Protein AF-A0A1C6C1P9-F1 (afdb_monomer)

Nearest PDB structures (foldseek):
  4jlr-assembly1_S  TM=6.863E-01  e=1.132E+00  unclassified
  6xxv-assembly1_C  TM=6.862E-01  e=1.294E+00  Homo sapiens
  8v9j-assembly1_z  TM=4.838E-01  e=9.545E+00  Mycolicibacterium smegmatis MC2 155

Secondary structure (DSSP, 8-state):
-EEEEEEEEHHHHHHHHHHHHHHHHHHHHHHHHHHTS---TTTHHHHHHHHHHHH-GGGGPPPPPGGGEEEEEEEETTEEEE-GGGT--SHHHHHHHHHH-TTEEEEETTS-EE-HHHHHHHHHHT--

Structure (mmCIF, N/CA/C/O backbone):
data_AF-A0A1C6C1P9-F1
#
_entry.id   AF-A0A1C6C1P9-F1
#
loop_
_atom_site.group_PDB
_atom_site.id
_atom_site.type_symbol
_atom_site.label_atom_id
_atom_site.label_alt_id
_atom_site.label_comp_id
_atom_site.label_asym_id
_atom_site.label_entity_id
_atom_site.label_seq_id
_atom_site.pdbx_PDB_ins_code
_atom_site.Cartn_x
_atom_site.Cartn_y
_atom_site.Cartn_z
_atom_site.occupancy
_atom_site.B_iso_or_equiv
_atom_site.auth_seq_id
_atom_site.auth_comp_id
_atom_site.auth_asym_id
_atom_site.auth_atom_id
_atom_site.pdbx_PDB_model_num
ATOM 1 N N . MET A 1 1 ? 18.123 12.403 0.499 1.00 77.94 1 MET A N 1
ATOM 2 C CA . MET A 1 1 ? 16.991 11.461 0.588 1.00 77.94 1 MET A CA 1
ATOM 3 C C . MET A 1 1 ? 17.133 10.443 -0.525 1.00 77.94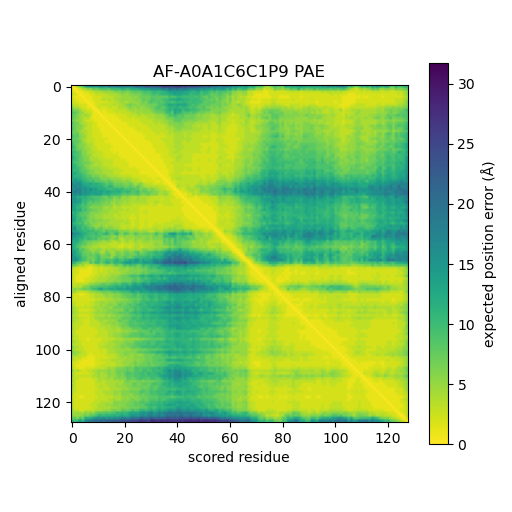 1 MET A C 1
ATOM 5 O O . MET A 1 1 ? 17.725 10.776 -1.550 1.00 77.94 1 MET A O 1
ATOM 9 N N . SER A 1 2 ? 16.692 9.214 -0.284 1.00 87.88 2 SER A N 1
ATOM 10 C CA . SER A 1 2 ? 16.645 8.145 -1.279 1.00 87.88 2 SER A CA 1
ATOM 11 C C . SER A 1 2 ? 15.232 7.607 -1.329 1.00 87.88 2 SER A C 1
ATOM 13 O O . SER A 1 2 ? 14.658 7.485 -0.258 1.00 87.88 2 SER A O 1
ATOM 15 N N . THR A 1 3 ? 14.741 7.252 -2.510 1.00 92.31 3 THR A N 1
ATOM 16 C CA . THR A 1 3 ? 13.396 6.695 -2.678 1.00 92.31 3 THR A CA 1
ATOM 17 C C . THR A 1 3 ? 13.481 5.362 -3.393 1.00 92.31 3 THR A C 1
ATOM 19 O O . THR A 1 3 ? 14.063 5.270 -4.477 1.00 92.31 3 THR A O 1
ATOM 22 N N . GLN A 1 4 ? 12.971 4.310 -2.756 1.00 94.00 4 GLN A N 1
ATOM 23 C CA . GLN A 1 4 ? 12.830 2.995 -3.376 1.00 94.00 4 GLN A CA 1
ATOM 24 C C . GLN A 1 4 ? 11.594 2.972 -4.278 1.00 94.00 4 GLN A C 1
ATOM 26 O O . GLN A 1 4 ? 10.576 3.569 -3.951 1.00 94.00 4 GLN A O 1
ATOM 31 N N . TYR A 1 5 ? 11.705 2.278 -5.408 1.00 94.12 5 TYR A N 1
ATOM 32 C CA . TYR A 1 5 ? 10.580 1.975 -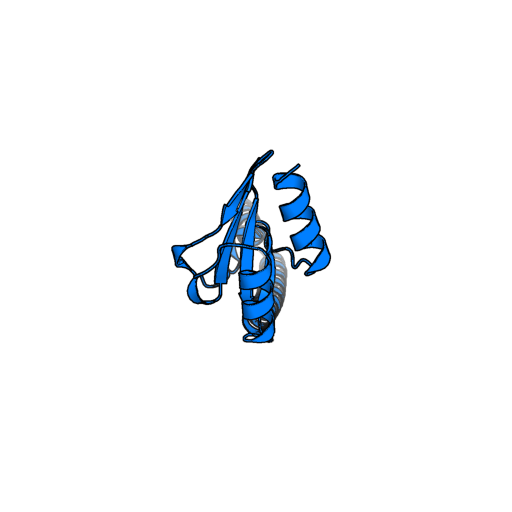6.280 1.00 94.12 5 TYR A CA 1
ATOM 33 C C . TYR A 1 5 ? 10.446 0.473 -6.446 1.00 94.12 5 TYR A C 1
ATOM 35 O O . TYR A 1 5 ? 11.447 -0.242 -6.587 1.00 94.12 5 TYR A O 1
ATOM 43 N N . GLU A 1 6 ? 9.210 0.009 -6.487 1.00 94.25 6 GLU A N 1
ATOM 44 C CA . GLU A 1 6 ? 8.874 -1.400 -6.610 1.00 94.25 6 GLU A CA 1
ATOM 45 C C . GLU A 1 6 ? 7.623 -1.610 -7.449 1.00 94.25 6 GLU A C 1
ATOM 47 O O . GLU A 1 6 ? 6.796 -0.716 -7.623 1.00 94.25 6 GLU A O 1
ATOM 52 N N . PHE A 1 7 ? 7.506 -2.806 -8.009 1.00 93.62 7 PHE A N 1
ATOM 53 C CA . PHE A 1 7 ? 6.260 -3.273 -8.579 1.00 93.62 7 PHE A CA 1
ATOM 54 C C . PHE A 1 7 ? 5.426 -3.913 -7.495 1.00 93.62 7 PHE A C 1
ATOM 56 O O . PHE A 1 7 ? 5.926 -4.804 -6.821 1.00 93.62 7 PHE A O 1
ATOM 63 N N . MET A 1 8 ? 4.155 -3.544 -7.403 1.00 90.75 8 MET A N 1
ATOM 64 C CA . MET A 1 8 ? 3.190 -4.251 -6.570 1.00 90.75 8 MET A CA 1
ATOM 65 C C . MET A 1 8 ? 2.036 -4.773 -7.408 1.00 90.75 8 MET A C 1
ATOM 67 O O . MET A 1 8 ? 1.579 -4.123 -8.356 1.00 90.75 8 MET A O 1
ATOM 71 N N . LYS A 1 9 ? 1.571 -5.977 -7.072 1.00 90.19 9 LYS A N 1
ATOM 72 C CA . LYS A 1 9 ? 0.424 -6.587 -7.741 1.00 90.19 9 LYS A CA 1
ATOM 73 C C . LYS A 1 9 ? -0.846 -5.839 -7.345 1.00 90.19 9 LYS A C 1
ATOM 75 O O . LYS A 1 9 ? -1.230 -5.859 -6.178 1.00 90.19 9 LYS A O 1
ATOM 80 N N . ARG A 1 10 ? -1.542 -5.248 -8.322 1.00 86.31 10 ARG A N 1
ATOM 81 C CA . ARG A 1 10 ? -2.720 -4.394 -8.077 1.00 86.31 10 ARG A CA 1
ATOM 82 C C . ARG A 1 10 ? -3.792 -5.084 -7.242 1.00 86.31 10 ARG A C 1
ATOM 84 O O . ARG A 1 10 ? -4.282 -4.506 -6.284 1.00 86.31 10 ARG A O 1
ATOM 91 N N . GLN A 1 11 ? -4.080 -6.348 -7.553 1.00 86.69 11 GLN A N 1
ATOM 92 C CA . GLN A 1 11 ? -5.063 -7.137 -6.810 1.00 86.69 11 GLN A CA 1
ATOM 93 C C . GLN A 1 11 ? -4.721 -7.245 -5.316 1.00 86.69 11 GLN A C 1
ATOM 95 O O . GLN A 1 11 ? -5.615 -7.160 -4.487 1.00 86.69 11 GLN A O 1
ATOM 100 N N . VAL A 1 12 ? -3.443 -7.421 -4.964 1.00 85.50 12 VAL A N 1
ATOM 101 C CA . VAL A 1 12 ? -3.035 -7.544 -3.556 1.00 85.50 12 VAL A CA 1
ATOM 102 C C . VAL A 1 12 ? -3.225 -6.216 -2.836 1.00 85.50 12 VAL A C 1
ATOM 104 O O . VAL A 1 12 ? -3.777 -6.201 -1.742 1.00 85.50 12 VAL A O 1
ATOM 107 N N . VAL A 1 13 ? -2.836 -5.106 -3.468 1.00 84.44 13 VAL A N 1
ATOM 108 C CA . VAL A 1 13 ? -3.031 -3.761 -2.908 1.00 84.44 13 VAL A CA 1
ATOM 109 C C . VAL A 1 13 ? -4.521 -3.472 -2.699 1.00 84.44 13 VAL A C 1
ATOM 111 O O . VAL A 1 13 ? -4.921 -3.008 -1.635 1.00 84.44 13 VAL A O 1
ATOM 114 N N . GLU A 1 14 ? -5.366 -3.802 -3.679 1.00 86.56 14 GLU A N 1
ATOM 115 C CA . GLU A 1 14 ? -6.822 -3.643 -3.581 1.00 86.56 14 GLU A CA 1
ATOM 116 C C . GLU A 1 14 ? -7.432 -4.515 -2.470 1.00 86.56 14 GLU A C 1
ATOM 118 O O . GLU A 1 14 ? -8.272 -4.043 -1.702 1.00 86.56 14 GLU A O 1
ATOM 123 N N . GLU A 1 15 ? -7.006 -5.774 -2.348 1.00 88.88 15 GLU A N 1
ATOM 124 C CA . GLU A 1 15 ? -7.477 -6.689 -1.303 1.00 88.88 15 GLU A CA 1
ATOM 125 C C . GLU A 1 15 ? -7.048 -6.234 0.098 1.00 88.88 15 GLU A C 1
ATOM 127 O O . GLU A 1 15 ? -7.867 -6.251 1.022 1.00 88.88 15 GLU A O 1
ATOM 132 N N . VAL A 1 16 ? -5.798 -5.785 0.257 1.00 88.69 16 VAL A N 1
ATOM 133 C CA . VAL A 1 16 ? -5.279 -5.231 1.517 1.00 88.69 16 VAL A CA 1
ATOM 134 C C . VAL A 1 16 ? -6.035 -3.958 1.889 1.00 88.69 16 VAL A C 1
ATOM 136 O O . VAL A 1 16 ? -6.503 -3.849 3.022 1.00 88.69 16 VAL A O 1
ATOM 139 N N . ALA A 1 17 ? -6.248 -3.040 0.942 1.00 87.62 17 ALA A N 1
ATOM 140 C CA . ALA A 1 17 ? -7.024 -1.823 1.173 1.00 87.62 17 ALA A CA 1
ATOM 141 C C . ALA A 1 17 ? -8.471 -2.136 1.591 1.00 87.62 17 ALA A C 1
ATOM 143 O O . ALA A 1 17 ? -8.964 -1.604 2.586 1.00 87.62 17 ALA A O 1
ATOM 144 N N . ALA A 1 18 ? -9.140 -3.061 0.897 1.00 91.06 18 ALA A N 1
ATOM 145 C CA . ALA A 1 18 ? -10.502 -3.472 1.235 1.00 91.06 18 ALA A CA 1
ATOM 146 C C . ALA A 1 18 ? -10.588 -4.146 2.616 1.00 91.06 18 ALA A C 1
ATOM 148 O O . ALA A 1 18 ? -11.578 -3.986 3.339 1.00 91.06 18 ALA A O 1
ATOM 149 N N . LEU A 1 19 ? -9.569 -4.918 3.002 1.00 92.06 19 LEU A N 1
ATOM 150 C CA . LEU A 1 19 ? -9.497 -5.522 4.329 1.00 92.06 19 LEU A CA 1
ATOM 151 C C . LEU A 1 19 ? -9.232 -4.466 5.411 1.00 92.06 19 LEU A C 1
ATOM 153 O O . LEU A 1 19 ? -9.881 -4.501 6.458 1.00 92.06 19 LEU A O 1
ATOM 157 N N . GLN A 1 20 ? -8.349 -3.505 5.137 1.00 92.06 20 GLN A N 1
ATOM 158 C CA . GLN A 1 20 ? -8.041 -2.381 6.018 1.00 92.06 20 GLN A CA 1
ATOM 159 C C . GLN A 1 20 ? -9.290 -1.535 6.299 1.00 92.06 20 GLN A C 1
ATOM 161 O O . GLN A 1 20 ? -9.565 -1.215 7.455 1.00 92.06 20 GLN A O 1
ATOM 166 N N . GLU A 1 21 ? -10.094 -1.228 5.277 1.00 93.06 21 GLU A N 1
ATOM 167 C CA . GLU A 1 21 ? -11.364 -0.508 5.443 1.00 93.06 21 GLU A CA 1
ATOM 168 C C . GLU A 1 21 ? -12.332 -1.255 6.369 1.00 93.06 21 GLU A C 1
ATOM 170 O O . GLU A 1 21 ? -12.914 -0.667 7.285 1.00 93.06 21 GLU A O 1
ATOM 175 N N . LYS A 1 22 ? -12.482 -2.571 6.173 1.00 94.62 22 LYS A N 1
ATOM 176 C CA . LYS A 1 22 ? -13.334 -3.404 7.036 1.00 94.62 22 LYS A CA 1
ATOM 177 C C . LYS A 1 22 ? -12.828 -3.432 8.473 1.00 94.62 22 LYS A C 1
ATOM 179 O O . LYS A 1 22 ? -13.635 -3.396 9.400 1.00 94.62 22 LYS A O 1
ATOM 184 N N . LEU A 1 23 ? -11.513 -3.488 8.662 1.00 93.19 23 LEU A N 1
ATOM 185 C CA . LEU A 1 23 ? -10.897 -3.491 9.981 1.00 93.19 23 LEU A CA 1
ATOM 186 C C . LEU A 1 23 ? -11.138 -2.166 10.716 1.00 93.19 23 LEU A C 1
ATOM 188 O O . LEU A 1 23 ? -11.543 -2.191 11.877 1.00 93.19 23 LEU A O 1
ATOM 192 N N . ILE A 1 24 ? -10.998 -1.029 10.028 1.00 92.31 24 ILE A N 1
ATOM 193 C CA . ILE A 1 24 ? -11.311 0.304 10.572 1.00 92.31 24 ILE A CA 1
ATOM 194 C C . ILE A 1 24 ? -12.795 0.405 10.952 1.00 92.31 24 ILE A C 1
ATOM 196 O O . ILE A 1 24 ? -13.131 0.923 12.018 1.00 92.31 24 ILE A O 1
ATOM 200 N N . ALA A 1 25 ? -13.697 -0.122 10.120 1.00 93.44 25 ALA A N 1
ATOM 201 C CA . ALA A 1 25 ? -15.126 -0.129 10.428 1.00 93.44 25 ALA A CA 1
ATOM 202 C C . ALA A 1 25 ? -15.442 -0.944 11.698 1.00 93.44 25 ALA A C 1
ATOM 204 O O . ALA A 1 25 ? -16.206 -0.491 12.550 1.00 93.44 25 ALA A O 1
ATOM 205 N N . ILE A 1 26 ? -14.820 -2.117 11.856 1.00 92.75 26 ILE A N 1
ATOM 206 C CA . ILE A 1 26 ? -14.967 -2.955 13.056 1.00 92.75 26 ILE A CA 1
ATOM 207 C C . ILE A 1 26 ? -14.363 -2.263 14.283 1.00 92.75 26 ILE A C 1
ATOM 209 O O . ILE A 1 26 ? -14.979 -2.258 15.345 1.00 92.75 26 ILE A O 1
ATOM 213 N N . GLN A 1 27 ? -13.187 -1.649 14.148 1.00 93.19 27 GLN A N 1
ATOM 214 C CA . GLN A 1 27 ? -12.542 -0.878 15.213 1.00 93.19 27 GLN A CA 1
ATOM 215 C C . GLN A 1 27 ? -13.463 0.244 15.714 1.00 93.19 27 GLN A C 1
ATOM 217 O O . GLN A 1 27 ? -13.653 0.391 16.922 1.00 93.19 27 GLN A O 1
ATOM 222 N N . ALA A 1 28 ? -14.082 0.995 14.799 1.00 92.38 28 ALA A N 1
ATOM 223 C CA . ALA A 1 28 ? -15.032 2.047 15.140 1.00 92.38 28 ALA A CA 1
ATOM 224 C C . ALA A 1 28 ? -16.282 1.500 15.856 1.00 92.38 28 ALA A C 1
ATOM 226 O O . ALA A 1 28 ? -16.708 2.081 16.856 1.00 92.38 28 ALA A O 1
ATOM 227 N N . ASP A 1 29 ? -16.840 0.372 15.398 1.00 94.25 29 ASP A N 1
ATOM 228 C CA . ASP A 1 29 ? -17.967 -0.295 16.073 1.00 94.25 29 ASP A CA 1
ATOM 229 C C . ASP A 1 29 ? -17.588 -0.729 17.498 1.00 94.25 29 ASP A C 1
ATOM 231 O O . ASP A 1 29 ? -18.313 -0.441 18.450 1.00 94.25 29 ASP A O 1
ATOM 235 N N . CYS A 1 30 ? -16.412 -1.339 17.674 1.00 91.94 30 CYS A N 1
ATOM 236 C CA . CYS A 1 30 ? -15.888 -1.721 18.986 1.00 91.94 30 CYS A CA 1
ATOM 237 C C . CYS A 1 30 ? -15.755 -0.514 19.924 1.00 91.94 30 CYS A C 1
ATOM 239 O O . CYS A 1 30 ? -16.225 -0.572 21.058 1.00 91.94 30 CYS A O 1
ATOM 241 N N . ILE A 1 31 ? -15.161 0.589 19.456 1.00 93.62 31 ILE A N 1
ATOM 242 C CA . ILE A 1 31 ? -15.009 1.826 20.240 1.00 93.62 31 ILE A CA 1
ATOM 243 C C . ILE A 1 31 ? -16.373 2.359 20.687 1.00 93.62 31 ILE A C 1
ATOM 245 O O . ILE A 1 31 ? -16.539 2.713 21.854 1.00 93.62 31 ILE A O 1
ATOM 249 N N . ASN A 1 32 ? -17.351 2.407 19.781 1.00 94.06 32 ASN A N 1
ATOM 250 C CA . ASN A 1 32 ? -18.685 2.912 20.098 1.00 94.06 32 ASN A CA 1
ATOM 251 C C . ASN A 1 32 ? -19.385 2.035 21.138 1.00 94.06 32 ASN A C 1
ATOM 253 O O . ASN A 1 32 ? -19.899 2.560 22.121 1.00 94.06 32 ASN A O 1
ATOM 257 N N . ARG A 1 33 ? -19.326 0.707 20.988 1.00 93.25 33 ARG A N 1
ATOM 258 C CA . ARG A 1 33 ? -19.907 -0.220 21.970 1.00 93.25 33 ARG A CA 1
ATOM 259 C C . ARG A 1 33 ? -19.250 -0.117 23.337 1.00 93.25 33 ARG A C 1
ATOM 261 O O . ARG A 1 33 ? -19.943 -0.167 24.344 1.00 93.25 33 ARG A O 1
ATOM 268 N N . ILE A 1 34 ? -17.925 0.019 23.385 1.00 92.06 34 ILE A N 1
ATOM 269 C CA . ILE A 1 34 ? -17.183 0.142 24.645 1.00 92.06 34 ILE A CA 1
ATOM 270 C C . ILE A 1 34 ? -17.591 1.424 25.386 1.00 92.06 34 ILE A C 1
ATOM 272 O O . ILE A 1 34 ? -17.826 1.375 26.590 1.00 92.06 34 ILE A O 1
ATOM 276 N N . LYS A 1 35 ? -17.760 2.545 24.670 1.00 90.44 35 LYS A N 1
ATOM 277 C CA . LYS A 1 35 ? -18.211 3.827 25.244 1.00 90.44 35 LYS A CA 1
ATOM 278 C C . LYS A 1 35 ? -19.610 3.779 25.864 1.00 90.44 35 LYS A C 1
ATOM 280 O O . LYS A 1 35 ? -19.911 4.597 26.726 1.00 90.44 35 LYS A O 1
ATOM 285 N N . GLU A 1 36 ? -20.469 2.866 25.420 1.00 92.62 36 GLU A N 1
ATOM 286 C CA . GLU A 1 36 ? -21.830 2.711 25.950 1.00 92.62 36 GLU A CA 1
ATOM 287 C C . GLU A 1 36 ? -21.883 1.886 27.246 1.00 92.62 36 GLU A C 1
ATOM 289 O O . GLU A 1 36 ? -22.920 1.857 27.911 1.00 92.62 36 GLU A O 1
ATOM 294 N N . ILE A 1 37 ? -20.788 1.214 27.623 1.00 91.31 37 ILE A N 1
ATOM 295 C CA . ILE A 1 37 ? -20.741 0.393 28.833 1.00 91.31 37 ILE A CA 1
ATOM 296 C C . ILE A 1 37 ? -20.620 1.312 30.054 1.00 91.31 37 ILE A C 1
ATOM 298 O O . ILE A 1 37 ? -19.616 2.015 30.190 1.00 91.31 37 ILE A O 1
ATOM 302 N N . PRO A 1 38 ? -21.587 1.284 30.988 1.00 88.56 38 PRO A N 1
ATOM 303 C CA . PRO A 1 38 ? -21.450 2.022 32.229 1.00 88.56 38 PRO A CA 1
ATOM 304 C C . PRO A 1 38 ? -20.358 1.374 33.084 1.00 88.56 38 PRO A C 1
ATOM 306 O O . PRO A 1 38 ? -20.447 0.196 33.439 1.00 88.56 38 PRO A O 1
ATOM 309 N N . VAL A 1 39 ? -19.339 2.156 33.429 1.00 89.94 39 VAL A N 1
ATOM 310 C CA . VAL A 1 39 ? -18.289 1.774 34.376 1.00 89.94 39 VAL A CA 1
ATOM 311 C C . VAL A 1 39 ? -18.414 2.5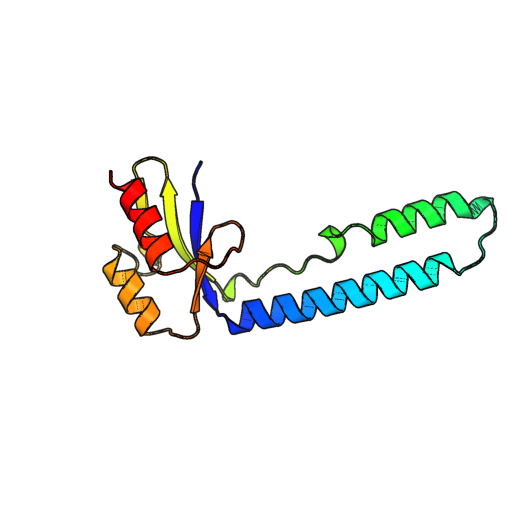77 35.663 1.00 89.94 39 VAL A C 1
ATOM 313 O O . VAL A 1 39 ? -18.978 3.668 35.690 1.00 89.94 39 VAL A O 1
ATOM 316 N N . THR A 1 40 ? -17.932 1.998 36.755 1.00 90.56 40 THR A N 1
ATOM 317 C CA . THR A 1 40 ? -17.795 2.691 38.035 1.00 90.56 40 THR A CA 1
ATOM 318 C C . THR A 1 40 ? -16.598 3.645 37.986 1.00 90.56 40 THR A C 1
ATOM 320 O O . THR A 1 40 ? -15.684 3.458 37.184 1.00 90.56 40 THR A O 1
ATOM 323 N N . SER A 1 41 ? -16.578 4.661 38.854 1.00 86.38 41 SER A N 1
ATOM 324 C CA . SER A 1 41 ? -15.542 5.710 38.849 1.00 86.38 41 SER A CA 1
ATOM 325 C C . SER A 1 41 ? -14.112 5.181 39.020 1.00 86.38 41 SER A C 1
ATOM 327 O O . SER A 1 41 ? -13.162 5.801 38.569 1.00 86.38 41 SER A O 1
ATOM 329 N N . ASP A 1 42 ? -13.935 4.033 39.678 1.00 92.00 42 ASP A N 1
ATOM 330 C CA . ASP A 1 42 ? -12.643 3.356 39.843 1.00 92.00 42 ASP A CA 1
ATOM 331 C C . ASP A 1 42 ? -12.119 2.692 38.557 1.00 92.00 42 ASP A C 1
ATOM 333 O O . ASP A 1 42 ? -10.936 2.365 38.477 1.00 92.00 42 ASP A O 1
ATOM 337 N N . LEU A 1 43 ? -12.977 2.510 37.550 1.00 92.44 43 LEU A N 1
ATOM 338 C CA . LEU A 1 43 ? -12.641 1.900 36.263 1.00 92.44 43 LEU A CA 1
ATOM 339 C C . LEU A 1 43 ? -12.655 2.898 35.093 1.00 92.44 43 LEU A C 1
ATOM 341 O O . LEU A 1 43 ? -12.280 2.511 33.986 1.00 92.44 43 LEU A O 1
ATOM 345 N N . GLU A 1 44 ? -13.040 4.159 35.316 1.00 91.44 44 GLU A N 1
ATOM 346 C CA . GLU A 1 44 ? -13.067 5.210 34.282 1.00 91.44 44 GLU A CA 1
ATOM 347 C C . GLU A 1 44 ? -11.687 5.416 33.641 1.00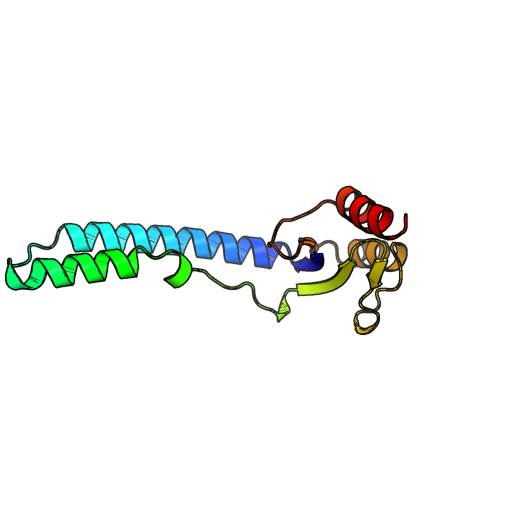 91.44 44 GLU A C 1
ATOM 349 O O . GLU A 1 44 ? -11.561 5.327 32.421 1.00 91.44 44 GLU A O 1
ATOM 354 N N . ASP A 1 45 ? -10.630 5.550 34.448 1.00 91.94 45 ASP A N 1
ATOM 355 C CA . ASP A 1 45 ? -9.260 5.721 33.939 1.00 91.94 45 ASP A CA 1
ATOM 356 C C . ASP A 1 45 ? -8.810 4.527 33.073 1.00 91.94 45 ASP A C 1
ATOM 358 O O . ASP A 1 45 ? -8.144 4.684 32.048 1.00 91.94 45 ASP A O 1
ATOM 362 N N . THR A 1 46 ? -9.205 3.310 33.465 1.00 92.50 46 THR A N 1
ATOM 363 C CA . THR A 1 46 ? -8.887 2.086 32.710 1.00 92.50 46 THR A CA 1
ATOM 364 C C . THR A 1 46 ? -9.665 2.032 31.393 1.00 92.50 46 THR A C 1
ATOM 366 O O . THR A 1 46 ? -9.132 1.585 30.374 1.00 92.50 46 THR A O 1
ATOM 369 N N . MET A 1 47 ? -10.917 2.495 31.399 1.00 92.56 47 MET A N 1
ATOM 370 C CA . MET A 1 47 ? -11.755 2.597 30.207 1.00 92.56 47 MET A CA 1
ATOM 371 C C . MET A 1 47 ? -11.163 3.588 29.196 1.00 92.56 47 MET A C 1
ATOM 373 O O . MET A 1 47 ? -11.057 3.266 28.010 1.00 92.56 47 MET A O 1
ATOM 377 N N . ASP A 1 48 ? -10.707 4.752 29.654 1.00 91.06 48 ASP A N 1
ATOM 378 C CA . ASP A 1 48 ? -10.081 5.758 28.793 1.00 91.06 48 ASP A CA 1
ATOM 379 C C . ASP A 1 48 ? -8.758 5.267 28.194 1.00 91.06 48 ASP A C 1
ATOM 381 O O . ASP A 1 48 ? -8.507 5.441 26.996 1.00 91.06 48 ASP A O 1
ATOM 385 N N . GLU A 1 49 ? -7.921 4.588 28.985 1.00 92.75 49 GLU A N 1
ATOM 386 C CA . GLU A 1 49 ? -6.680 3.993 28.481 1.00 92.75 49 GLU A CA 1
ATOM 387 C C . GLU A 1 49 ? -6.958 2.919 27.415 1.00 92.75 49 GLU A C 1
ATOM 389 O O . GLU A 1 49 ? -6.284 2.875 26.378 1.00 92.75 49 GLU A O 1
ATOM 394 N N . LEU A 1 50 ? -7.971 2.075 27.638 1.00 91.88 50 LEU A N 1
ATOM 395 C CA . LEU A 1 50 ? -8.410 1.063 26.678 1.00 91.88 50 LEU A CA 1
ATOM 396 C C . LEU A 1 50 ? -8.873 1.708 25.367 1.00 91.88 50 LEU A C 1
ATOM 398 O O . LEU A 1 50 ? -8.417 1.310 24.293 1.00 91.88 50 LEU A O 1
ATOM 402 N N . LEU A 1 51 ? -9.747 2.714 25.445 1.00 92.94 51 LEU A N 1
ATOM 403 C CA . LEU A 1 51 ? -10.254 3.431 24.276 1.00 92.94 51 LEU A CA 1
ATOM 404 C C . LEU A 1 51 ? -9.126 4.116 23.503 1.00 92.94 51 LEU A C 1
ATOM 406 O O . LEU A 1 51 ? -9.114 4.055 22.274 1.00 92.94 51 LEU A O 1
ATOM 410 N N . ASN A 1 52 ? -8.157 4.714 24.197 1.00 91.25 52 ASN A N 1
ATOM 411 C CA . ASN A 1 52 ? -6.993 5.333 23.569 1.00 91.25 52 ASN A CA 1
ATOM 412 C C . ASN A 1 52 ? -6.133 4.293 22.828 1.00 91.25 52 ASN A C 1
ATOM 414 O O . ASN A 1 52 ? -5.796 4.475 21.658 1.00 91.25 52 ASN A O 1
ATOM 418 N N . LYS A 1 53 ? -5.851 3.149 23.465 1.00 90.62 53 LYS A N 1
ATOM 419 C CA . LYS A 1 53 ? -5.099 2.045 22.847 1.00 90.62 53 LYS A CA 1
ATOM 420 C C . LYS A 1 53 ? -5.806 1.473 21.621 1.00 90.62 53 LYS A C 1
ATOM 422 O O . LYS A 1 53 ? -5.157 1.273 20.599 1.00 90.62 53 LYS A O 1
ATOM 427 N N . ILE A 1 54 ? -7.117 1.242 21.700 1.00 89.81 54 ILE A N 1
ATOM 428 C CA . ILE A 1 54 ? -7.903 0.732 20.569 1.00 89.81 54 ILE A CA 1
ATOM 429 C C . ILE A 1 54 ? -8.024 1.787 19.472 1.00 89.81 54 ILE A C 1
ATOM 431 O O . ILE A 1 54 ? -8.060 1.420 18.311 1.00 89.81 54 ILE A O 1
ATOM 435 N N . SER A 1 55 ? -8.045 3.082 19.790 1.00 88.00 55 SER A N 1
ATOM 436 C CA . SER A 1 55 ? -8.108 4.152 18.780 1.00 88.00 55 SER A CA 1
ATOM 437 C C . SER A 1 55 ? -6.800 4.336 18.003 1.00 88.00 55 SER A C 1
ATOM 439 O O . SER A 1 55 ? -6.781 5.039 16.993 1.00 88.00 55 SER A O 1
ATOM 441 N N . ASN A 1 56 ? -5.703 3.717 18.444 1.00 86.38 56 ASN A N 1
ATOM 442 C CA . ASN A 1 56 ? -4.424 3.802 17.756 1.00 86.38 56 ASN A CA 1
ATOM 443 C C . ASN A 1 56 ? -4.496 3.115 16.380 1.00 86.38 56 ASN A C 1
ATOM 445 O O . ASN A 1 56 ? -4.598 1.892 16.290 1.00 86.38 56 ASN A O 1
ATOM 449 N N . GLN A 1 57 ? -4.401 3.903 15.306 1.00 72.00 57 GLN A N 1
ATOM 450 C CA . GLN A 1 57 ? -4.449 3.407 13.926 1.00 72.00 57 GLN A CA 1
ATOM 451 C C . GLN A 1 57 ? -3.326 2.414 13.601 1.00 72.00 57 GLN A C 1
ATOM 453 O O . GLN A 1 57 ? -3.564 1.469 12.855 1.00 72.00 57 GLN A O 1
ATOM 458 N N . PHE A 1 58 ? -2.143 2.561 14.207 1.00 78.88 58 PHE A N 1
ATOM 459 C CA . PHE A 1 58 ? -1.019 1.648 13.971 1.00 78.88 58 PHE A CA 1
ATOM 460 C C . PHE A 1 58 ? -1.288 0.228 14.473 1.00 78.88 58 PHE A C 1
ATOM 462 O O . PHE A 1 58 ? -0.743 -0.725 13.931 1.00 78.88 58 PHE A O 1
ATOM 469 N N . LEU A 1 59 ? -2.140 0.066 15.494 1.00 78.62 59 LEU A N 1
ATOM 470 C CA . LEU A 1 59 ? -2.465 -1.253 16.046 1.00 78.62 59 LEU A CA 1
ATOM 471 C C . LEU A 1 59 ? -3.203 -2.140 15.031 1.00 78.62 59 LEU A C 1
ATOM 473 O O . LEU A 1 59 ? -3.134 -3.363 15.110 1.00 78.62 59 LEU A O 1
ATOM 477 N N . PHE A 1 60 ? -3.912 -1.513 14.095 1.00 81.50 60 PHE A N 1
ATOM 478 C CA . PHE A 1 60 ? -4.766 -2.171 13.111 1.00 81.50 60 PHE A CA 1
ATOM 479 C C . PHE A 1 60 ? -4.289 -1.930 11.680 1.00 81.50 60 PHE A C 1
ATOM 481 O O . PHE A 1 60 ? -5.061 -2.113 10.744 1.00 81.50 60 PHE A O 1
ATOM 488 N N . GLN A 1 61 ? -3.048 -1.487 11.489 1.00 85.44 61 GLN A N 1
ATOM 489 C CA . GLN A 1 61 ? -2.492 -1.320 10.157 1.00 85.44 61 GLN A CA 1
ATOM 490 C C . GLN A 1 61 ? -2.051 -2.681 9.615 1.00 85.44 61 GLN A C 1
ATOM 492 O O . GLN A 1 61 ? -1.285 -3.400 10.252 1.00 85.44 61 GLN A O 1
ATOM 497 N N . ILE A 1 62 ? -2.564 -3.042 8.445 1.00 85.06 62 ILE A N 1
ATOM 498 C CA . ILE A 1 62 ? -2.191 -4.257 7.732 1.00 85.06 62 ILE A CA 1
ATOM 499 C C . ILE A 1 62 ? -0.957 -3.940 6.896 1.00 85.06 62 ILE A C 1
ATOM 501 O O . ILE A 1 62 ? -0.979 -3.026 6.073 1.00 85.06 62 ILE A O 1
ATOM 505 N N . GLU A 1 63 ? 0.116 -4.692 7.120 1.00 80.94 63 GLU A N 1
ATOM 506 C CA . GLU A 1 63 ? 1.308 -4.629 6.279 1.00 80.94 63 GLU A CA 1
ATOM 507 C C . GLU A 1 63 ? 1.052 -5.341 4.949 1.00 80.94 63 GLU A C 1
ATOM 509 O O . GLU A 1 63 ? 0.421 -6.403 4.891 1.00 80.94 63 GLU A O 1
ATOM 514 N N . GLU A 1 64 ? 1.549 -4.752 3.866 1.00 74.56 64 GLU A N 1
ATOM 515 C CA . GLU A 1 64 ? 1.503 -5.376 2.551 1.00 74.56 64 GLU A CA 1
ATOM 516 C C . GLU A 1 64 ? 2.459 -6.581 2.525 1.00 74.56 64 GLU A C 1
ATOM 518 O O . GLU A 1 64 ? 3.580 -6.505 3.035 1.00 74.56 64 GLU A O 1
ATOM 523 N N . PRO A 1 65 ? 2.043 -7.728 1.964 1.00 72.38 65 PRO A N 1
ATOM 524 C CA . PRO A 1 65 ? 2.869 -8.926 1.993 1.00 72.38 65 PRO A CA 1
ATOM 525 C C . PRO A 1 65 ? 4.116 -8.751 1.116 1.00 72.38 65 PRO A C 1
ATOM 527 O O . PRO A 1 65 ? 3.995 -8.543 -0.090 1.00 72.38 65 PRO A O 1
ATOM 530 N N . GLU A 1 66 ? 5.307 -8.956 1.691 1.00 66.25 66 GLU A N 1
ATOM 531 C CA . GLU A 1 66 ? 6.605 -8.851 0.989 1.00 66.25 66 GLU A CA 1
ATOM 532 C C . GLU A 1 66 ? 6.666 -9.687 -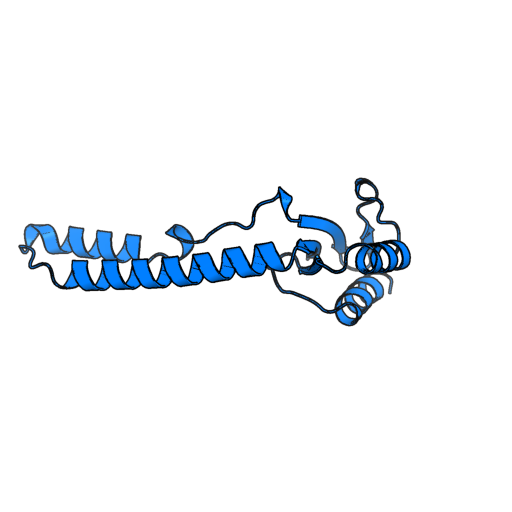0.304 1.00 66.25 66 GLU A C 1
ATOM 534 O O . GLU A 1 66 ? 7.320 -9.318 -1.274 1.00 66.25 66 GLU A O 1
ATOM 539 N N . SER A 1 67 ? 5.945 -10.812 -0.363 1.00 64.06 67 SER A N 1
ATOM 540 C CA . SER A 1 67 ? 5.876 -11.676 -1.550 1.00 64.06 67 SER A CA 1
ATOM 541 C C . SER A 1 67 ? 5.139 -11.062 -2.748 1.00 64.06 67 SER A C 1
ATOM 543 O O . SER A 1 67 ? 5.126 -11.662 -3.822 1.00 64.06 67 SER A O 1
ATOM 545 N N . ALA A 1 68 ? 4.459 -9.929 -2.562 1.00 72.75 68 ALA A N 1
ATOM 546 C CA . ALA A 1 68 ? 3.683 -9.258 -3.600 1.00 72.75 68 ALA A CA 1
ATOM 547 C C . ALA A 1 68 ? 4.423 -8.089 -4.258 1.00 72.75 68 ALA A C 1
ATOM 549 O O . ALA A 1 68 ? 3.874 -7.514 -5.207 1.00 72.75 68 ALA A O 1
ATOM 550 N N . SER A 1 69 ? 5.637 -7.766 -3.792 1.00 85.56 69 SER A N 1
ATOM 551 C CA . SER A 1 69 ? 6.442 -6.693 -4.359 1.00 85.56 69 SER A CA 1
ATOM 552 C C . SER A 1 69 ? 7.741 -7.178 -5.007 1.00 85.56 69 SER A C 1
ATOM 554 O O . SER A 1 69 ? 8.350 -8.176 -4.621 1.00 85.56 69 SER A O 1
ATOM 556 N N . VAL A 1 70 ? 8.154 -6.479 -6.065 1.00 91.56 70 VAL A N 1
ATOM 557 C CA . VAL A 1 70 ? 9.428 -6.708 -6.754 1.00 91.56 70 VAL A CA 1
ATOM 558 C C . VAL A 1 70 ? 10.159 -5.380 -6.854 1.00 91.56 70 VAL A C 1
ATOM 560 O O . VAL A 1 70 ? 9.759 -4.489 -7.603 1.00 91.56 70 VAL A O 1
ATOM 563 N N . VAL A 1 71 ? 11.255 -5.241 -6.111 1.00 93.44 71 VAL A N 1
ATOM 564 C CA . VAL A 1 71 ? 12.007 -3.983 -6.063 1.00 93.44 71 VAL A CA 1
ATOM 565 C C . VAL A 1 71 ? 12.670 -3.694 -7.411 1.00 93.44 71 VAL A C 1
ATOM 567 O O . VAL A 1 71 ? 13.429 -4.514 -7.930 1.00 93.44 71 VAL A O 1
ATOM 570 N N . ILE A 1 72 ? 12.430 -2.500 -7.948 1.00 95.25 72 ILE A N 1
ATOM 571 C CA . ILE A 1 72 ? 12.971 -2.028 -9.228 1.00 95.25 72 ILE A CA 1
ATOM 572 C C . ILE A 1 72 ? 14.350 -1.401 -9.021 1.00 95.25 72 ILE A C 1
ATOM 574 O O . ILE A 1 72 ? 15.307 -1.670 -9.754 1.00 95.25 72 ILE A O 1
ATOM 578 N N . GLY A 1 73 ? 14.463 -0.544 -8.008 1.00 94.19 73 GLY A N 1
ATOM 579 C CA . GLY A 1 73 ? 15.656 0.255 -7.775 1.00 94.19 73 GLY A CA 1
ATOM 580 C C . GLY A 1 73 ? 15.457 1.322 -6.713 1.00 94.19 73 GLY A C 1
ATOM 581 O O . GLY A 1 73 ? 14.389 1.454 -6.122 1.00 94.19 73 GLY A O 1
ATOM 582 N N . THR A 1 74 ? 16.510 2.091 -6.474 1.00 94.56 74 THR A N 1
ATOM 583 C CA . THR A 1 74 ? 16.503 3.192 -5.513 1.00 94.56 74 THR A CA 1
ATOM 584 C C . THR A 1 74 ? 17.049 4.446 -6.176 1.00 94.56 74 THR A C 1
ATOM 586 O O . THR A 1 74 ? 18.210 4.484 -6.589 1.00 94.56 74 THR A O 1
ATOM 589 N N . ALA A 1 75 ? 16.229 5.489 -6.230 1.00 92.81 75 ALA A N 1
ATOM 590 C CA . ALA A 1 75 ? 16.656 6.827 -6.594 1.00 92.81 75 ALA A CA 1
ATOM 591 C C . ALA A 1 75 ? 17.450 7.462 -5.449 1.00 92.81 75 ALA A C 1
ATOM 593 O O . ALA A 1 75 ? 17.047 7.415 -4.285 1.00 92.81 75 ALA A O 1
ATOM 594 N N . ARG A 1 76 ? 18.582 8.078 -5.776 1.00 90.00 76 ARG A N 1
ATOM 595 C CA . ARG A 1 76 ? 19.390 8.929 -4.897 1.00 90.00 76 ARG A CA 1
ATOM 596 C C . ARG A 1 76 ? 19.734 10.210 -5.654 1.00 90.00 76 ARG A C 1
ATOM 598 O O . ARG A 1 76 ? 19.656 10.253 -6.877 1.00 90.00 76 ARG A O 1
ATOM 605 N N . ALA A 1 77 ? 20.134 11.254 -4.931 1.00 84.62 77 ALA A N 1
ATOM 606 C CA . ALA A 1 77 ? 20.535 12.518 -5.548 1.00 84.62 77 ALA A CA 1
ATOM 607 C C . ALA A 1 77 ? 21.632 12.289 -6.608 1.00 84.62 77 ALA A C 1
ATOM 609 O O . ALA A 1 77 ? 22.735 11.865 -6.263 1.00 84.62 77 ALA A O 1
ATOM 610 N N . GLY A 1 78 ? 21.300 12.539 -7.878 1.00 84.25 78 GLY A N 1
ATOM 611 C CA . GLY A 1 78 ? 22.208 12.366 -9.015 1.00 84.25 78 GLY A CA 1
ATOM 612 C C . GLY A 1 78 ? 22.590 10.917 -9.336 1.00 84.25 78 GLY A C 1
ATOM 613 O O . GLY A 1 78 ? 23.575 10.704 -10.041 1.00 84.25 78 GLY A O 1
ATOM 614 N N . HIS A 1 79 ? 21.871 9.911 -8.812 1.00 90.56 79 HIS A N 1
ATOM 615 C CA . HIS A 1 79 ? 22.083 8.526 -9.235 1.00 90.56 79 HIS A CA 1
ATOM 616 C C . HIS A 1 79 ? 20.877 7.609 -8.999 1.00 90.56 79 HIS A C 1
ATOM 618 O O . HIS A 1 79 ? 20.362 7.525 -7.884 1.00 90.56 79 HIS A O 1
ATOM 624 N N . PHE A 1 80 ? 20.482 6.838 -10.016 1.00 93.38 80 PHE A N 1
ATOM 625 C CA . PHE A 1 80 ? 19.516 5.749 -9.861 1.00 93.38 80 PHE A CA 1
ATOM 626 C C . PHE A 1 80 ? 20.225 4.391 -9.776 1.00 93.38 80 PHE A C 1
ATOM 628 O O . PHE A 1 80 ? 20.896 3.967 -10.716 1.00 93.38 80 PHE A O 1
ATOM 635 N N . SER A 1 81 ? 20.042 3.687 -8.659 1.00 94.19 81 SER A N 1
ATOM 636 C CA . SER A 1 81 ? 20.586 2.345 -8.447 1.00 94.19 81 SER A CA 1
ATOM 637 C C . SER A 1 81 ? 19.561 1.285 -8.845 1.00 94.19 81 SER A C 1
ATOM 639 O O . SER A 1 81 ? 18.594 1.056 -8.120 1.00 94.19 81 SER A O 1
ATOM 641 N N . TRP A 1 82 ? 19.793 0.594 -9.958 1.00 95.56 82 TRP A N 1
ATOM 642 C CA . TRP A 1 82 ? 18.947 -0.509 -10.422 1.00 95.56 82 TRP A CA 1
ATOM 643 C C . TRP A 1 82 ? 19.124 -1.780 -9.580 1.00 95.56 82 TRP A C 1
ATOM 645 O O . TRP A 1 82 ? 20.241 -2.120 -9.178 1.00 95.56 82 TRP A O 1
ATOM 655 N N . ARG A 1 83 ? 18.040 -2.531 -9.347 1.00 95.56 83 ARG A N 1
ATOM 656 C CA . ARG A 1 83 ? 18.109 -3.878 -8.758 1.00 95.56 83 ARG A CA 1
ATOM 657 C C . ARG A 1 83 ? 18.408 -4.920 -9.831 1.00 95.56 83 ARG A C 1
ATOM 659 O O . ARG A 1 83 ? 17.519 -5.596 -10.343 1.00 95.56 83 ARG A O 1
ATOM 666 N N . VAL A 1 84 ? 19.698 -5.090 -10.114 1.00 92.50 84 VAL A N 1
ATOM 667 C CA . VAL A 1 84 ? 20.196 -6.052 -11.114 1.00 92.50 84 VAL A CA 1
ATOM 668 C C . VAL A 1 84 ? 19.840 -7.502 -10.766 1.00 92.50 84 VAL A C 1
ATOM 670 O O . VAL A 1 84 ? 19.613 -8.299 -11.672 1.00 92.50 84 VAL A O 1
ATOM 673 N N . GLU A 1 85 ? 19.742 -7.833 -9.474 1.00 91.56 85 GLU A N 1
ATOM 674 C CA . GLU A 1 85 ? 19.317 -9.156 -8.980 1.00 91.56 85 GLU A CA 1
ATOM 675 C C . GLU A 1 85 ? 17.900 -9.528 -9.442 1.00 91.56 85 GLU A C 1
ATOM 677 O O . GLU A 1 85 ? 17.641 -10.694 -9.727 1.00 91.56 85 GLU A O 1
ATOM 682 N N . ASN A 1 86 ? 17.027 -8.530 -9.624 1.00 91.19 86 ASN A N 1
ATOM 683 C CA . ASN A 1 86 ? 15.667 -8.702 -10.141 1.00 91.19 86 ASN A CA 1
ATOM 684 C C . ASN A 1 86 ? 15.590 -8.557 -11.674 1.00 91.19 86 ASN A C 1
ATOM 686 O O . ASN A 1 86 ? 14.506 -8.546 -12.247 1.00 91.19 86 ASN A O 1
ATOM 690 N N . GLY A 1 87 ? 16.735 -8.441 -12.356 1.00 91.44 87 GLY A N 1
ATOM 691 C CA . GLY A 1 87 ? 16.814 -8.309 -13.813 1.00 91.44 87 GLY A CA 1
ATOM 692 C C . GLY A 1 87 ? 16.730 -6.874 -14.340 1.00 91.44 87 GLY A C 1
ATOM 693 O O . GLY A 1 87 ? 16.878 -6.674 -15.545 1.00 91.44 87 GLY A O 1
ATOM 694 N N . PHE A 1 88 ? 16.570 -5.872 -13.471 1.00 95.25 88 PHE A N 1
ATOM 695 C CA . PHE A 1 88 ? 16.479 -4.471 -13.885 1.00 95.25 88 PHE A CA 1
ATOM 696 C C . PHE A 1 88 ? 17.863 -3.849 -14.035 1.00 95.25 88 PHE A C 1
ATOM 698 O O . PHE A 1 88 ? 18.691 -3.897 -13.124 1.00 95.25 88 PHE A O 1
ATOM 705 N N . ARG A 1 89 ? 18.125 -3.267 -15.205 1.00 93.38 89 ARG A N 1
ATOM 706 C CA . ARG A 1 89 ? 19.422 -2.649 -15.545 1.00 93.38 89 ARG A CA 1
ATOM 707 C C . ARG A 1 89 ? 19.284 -1.257 -16.145 1.00 93.38 89 ARG A C 1
ATOM 709 O O . ARG A 1 89 ? 20.226 -0.475 -16.088 1.00 93.38 89 ARG A O 1
ATOM 716 N N . ASP A 1 90 ? 18.128 -0.976 -16.726 1.00 93.75 90 ASP A N 1
ATOM 717 C CA . ASP A 1 90 ? 17.798 0.272 -17.394 1.00 93.75 90 ASP A CA 1
ATOM 718 C C . ASP A 1 90 ? 16.275 0.442 -17.492 1.00 93.75 90 ASP A C 1
ATOM 720 O O . ASP A 1 90 ? 15.495 -0.455 -17.159 1.00 93.75 90 ASP A O 1
ATOM 724 N N . ILE A 1 91 ? 15.844 1.598 -17.994 1.00 93.75 91 ILE A N 1
ATOM 725 C CA . ILE A 1 91 ? 14.425 1.920 -18.138 1.00 93.75 91 ILE A CA 1
ATOM 726 C C . ILE A 1 91 ? 13.692 0.957 -19.088 1.00 93.75 91 ILE A C 1
ATOM 728 O O . ILE A 1 91 ? 12.521 0.661 -18.871 1.00 93.75 91 ILE A O 1
ATOM 732 N N . PHE A 1 92 ? 14.372 0.407 -20.098 1.00 93.81 92 PHE A N 1
ATOM 733 C CA . PHE A 1 92 ? 13.761 -0.505 -21.066 1.00 93.81 92 PHE A CA 1
ATOM 734 C C . PHE A 1 92 ? 13.466 -1.869 -20.440 1.00 93.81 92 PHE A C 1
ATOM 736 O O . PHE A 1 92 ? 12.419 -2.452 -20.709 1.00 93.81 92 PHE A O 1
ATOM 743 N N . SER A 1 93 ? 14.346 -2.356 -19.559 1.00 94.56 93 SER A N 1
ATOM 744 C CA . SER A 1 93 ? 14.117 -3.593 -18.804 1.00 94.5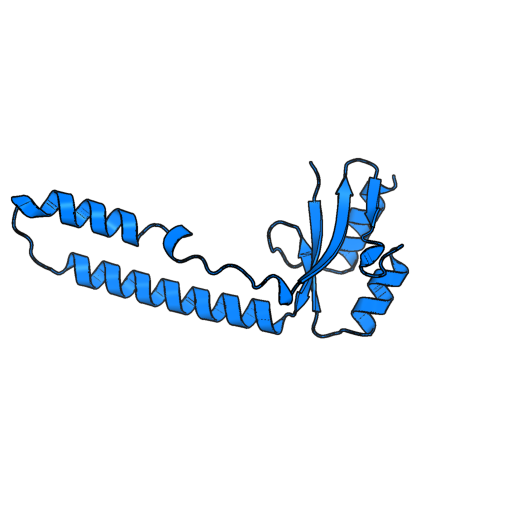6 93 SER A CA 1
ATOM 745 C C . SER A 1 93 ? 12.880 -3.500 -17.902 1.00 94.56 93 SER A C 1
ATOM 747 O O . SER A 1 93 ? 12.127 -4.466 -17.797 1.00 94.56 93 SER A O 1
ATOM 749 N N . VAL A 1 94 ? 12.616 -2.324 -17.320 1.00 94.31 94 VAL A N 1
ATOM 750 C CA . VAL A 1 94 ? 11.416 -2.063 -16.506 1.00 94.31 94 VAL A CA 1
ATOM 751 C C . VAL A 1 94 ? 10.166 -1.953 -17.378 1.00 94.31 94 VAL A C 1
ATOM 753 O O . VAL A 1 94 ? 9.134 -2.533 -17.044 1.00 94.31 94 VAL A O 1
ATOM 756 N N . GLU A 1 95 ? 10.256 -1.261 -18.518 1.00 94.88 95 GLU A N 1
ATOM 757 C CA . GLU A 1 95 ? 9.140 -1.142 -19.464 1.00 94.88 95 GLU A CA 1
ATOM 758 C C . GLU A 1 95 ? 8.705 -2.509 -20.004 1.00 94.88 95 GLU A C 1
ATOM 760 O O . GLU A 1 95 ? 7.513 -2.815 -20.046 1.00 94.88 95 GLU A O 1
ATOM 765 N N . GLN A 1 96 ? 9.671 -3.339 -20.405 1.00 94.50 96 GLN A N 1
ATOM 766 C CA . GLN A 1 96 ? 9.404 -4.681 -20.907 1.00 94.50 96 GLN A CA 1
ATOM 767 C C . GLN A 1 96 ? 8.754 -5.548 -19.825 1.00 94.50 96 GLN A C 1
ATOM 769 O O . GLN A 1 96 ? 7.740 -6.188 -20.087 1.00 94.50 96 GLN A O 1
ATOM 774 N N . TRP A 1 97 ? 9.268 -5.498 -18.592 1.00 94.88 97 TRP A N 1
ATOM 775 C CA . TRP A 1 97 ? 8.691 -6.245 -17.477 1.00 94.88 97 TRP A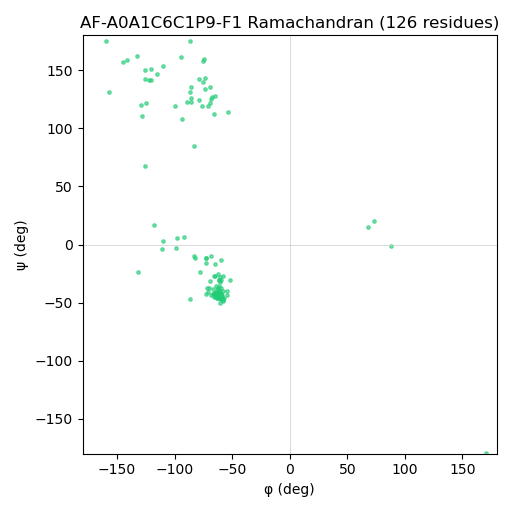 CA 1
ATOM 776 C C . TRP A 1 97 ? 7.235 -5.848 -17.201 1.00 94.88 97 TRP A C 1
ATOM 778 O O . TRP A 1 97 ? 6.396 -6.726 -17.021 1.00 94.88 97 TRP A O 1
ATOM 788 N N . LEU A 1 98 ? 6.904 -4.55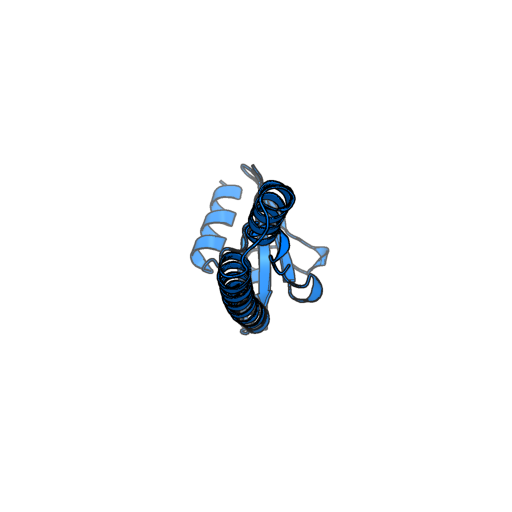0 -17.232 1.00 92.75 98 LEU A N 1
ATOM 789 C CA . LEU A 1 98 ? 5.521 -4.073 -17.085 1.00 92.75 98 LEU A CA 1
ATOM 790 C C . LEU A 1 98 ? 4.593 -4.567 -18.194 1.00 92.75 98 LEU A C 1
ATOM 792 O O . LEU A 1 98 ? 3.427 -4.858 -17.938 1.00 92.75 98 LEU A O 1
ATOM 796 N N . ARG A 1 99 ? 5.093 -4.643 -19.432 1.00 92.88 99 ARG A N 1
ATOM 797 C CA . ARG A 1 99 ? 4.320 -5.180 -20.561 1.00 92.88 99 ARG A CA 1
ATOM 798 C C . ARG A 1 99 ? 4.039 -6.668 -20.390 1.00 92.88 99 ARG A C 1
ATOM 800 O O . ARG A 1 99 ? 2.942 -7.108 -20.724 1.00 92.88 99 ARG A O 1
ATOM 807 N N . ASP A 1 100 ? 5.009 -7.408 -19.863 1.00 94.50 100 ASP A N 1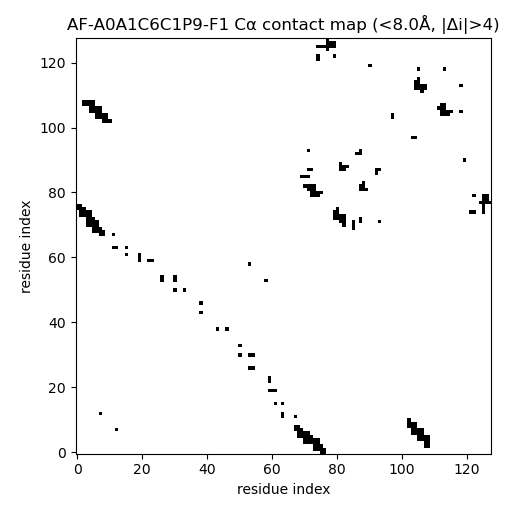
ATOM 808 C CA . ASP A 1 100 ? 4.896 -8.849 -19.637 1.00 94.50 100 ASP A CA 1
ATOM 809 C C . ASP A 1 100 ? 4.059 -9.186 -18.388 1.00 94.50 100 ASP A C 1
ATOM 811 O O . ASP A 1 100 ? 3.472 -10.265 -18.325 1.00 94.50 100 ASP A O 1
ATOM 815 N N . ASN A 1 101 ? 3.956 -8.258 -17.427 1.00 92.31 101 ASN A N 1
ATOM 816 C CA . ASN A 1 101 ? 3.250 -8.428 -16.151 1.00 92.31 101 ASN A CA 1
ATOM 817 C C . ASN A 1 101 ? 2.214 -7.302 -15.935 1.00 92.31 101 ASN A C 1
ATOM 819 O O . ASN A 1 101 ? 2.379 -6.450 -15.052 1.00 92.31 101 ASN A O 1
ATOM 823 N N . PRO A 1 102 ? 1.137 -7.255 -16.744 1.00 90.56 102 PRO A N 1
ATOM 824 C CA . PRO A 1 102 ? 0.180 -6.152 -16.733 1.00 90.56 102 PRO A CA 1
ATOM 825 C C . PRO A 1 102 ? -0.601 -6.031 -15.419 1.00 90.56 102 PRO A C 1
ATOM 827 O O . PRO A 1 102 ? -1.212 -4.996 -15.171 1.00 90.56 102 PRO A O 1
ATOM 830 N N . GLU A 1 103 ? -0.636 -7.055 -14.569 1.00 90.19 103 GLU A N 1
ATOM 831 C CA . GLU A 1 103 ? -1.303 -7.022 -13.266 1.00 90.19 103 GLU A CA 1
ATOM 832 C C . GLU A 1 103 ? -0.565 -6.180 -12.212 1.00 90.19 103 GLU A C 1
ATOM 834 O O . GLU A 1 103 ? -1.143 -5.871 -11.166 1.00 90.19 103 GLU A O 1
ATOM 839 N N . PHE A 1 104 ? 0.673 -5.769 -12.484 1.00 92.06 104 PHE A N 1
ATOM 840 C CA . PHE A 1 104 ? 1.478 -4.957 -11.578 1.00 92.06 104 PHE A CA 1
ATOM 841 C C . PHE A 1 104 ? 1.368 -3.460 -11.874 1.00 92.06 104 PHE A C 1
ATOM 843 O O . PHE A 1 104 ? 0.942 -3.016 -12.941 1.00 92.06 104 PHE A O 1
ATOM 850 N N . SER A 1 105 ? 1.737 -2.648 -10.892 1.00 92.38 105 SER A N 1
ATOM 851 C CA . SER A 1 105 ? 1.901 -1.199 -11.023 1.00 92.38 105 SER A CA 1
ATOM 852 C C . SER A 1 105 ? 3.112 -0.742 -10.224 1.00 92.38 105 SER A C 1
ATOM 854 O O . SER A 1 105 ? 3.579 -1.472 -9.353 1.00 92.38 105 SER A O 1
ATOM 856 N N . ILE A 1 106 ? 3.658 0.425 -10.564 1.00 94.25 106 ILE A N 1
ATOM 857 C CA . ILE A 1 106 ? 4.834 0.972 -9.881 1.00 94.25 106 ILE A CA 1
ATOM 858 C C . ILE A 1 106 ? 4.374 1.738 -8.649 1.00 94.25 106 ILE A C 1
ATOM 860 O O . ILE A 1 106 ? 3.446 2.541 -8.733 1.00 94.25 106 ILE A O 1
ATOM 864 N N . TYR A 1 107 ? 5.065 1.519 -7.543 1.00 92.69 107 TYR A N 1
ATOM 865 C CA . TYR A 1 107 ? 4.880 2.232 -6.294 1.00 92.69 107 TYR A CA 1
ATOM 866 C C . TYR A 1 107 ? 6.206 2.818 -5.819 1.00 92.69 107 TYR A C 1
ATOM 868 O O . TYR A 1 107 ? 7.281 2.293 -6.129 1.00 92.69 107 TYR A O 1
ATOM 876 N N . ASP A 1 108 ? 6.125 3.937 -5.106 1.00 91.38 108 ASP A N 1
ATOM 877 C CA . ASP A 1 108 ? 7.248 4.483 -4.350 1.00 91.38 108 ASP A CA 1
ATOM 878 C C . ASP A 1 108 ? 7.336 3.870 -2.940 1.00 91.38 108 ASP A C 1
ATOM 880 O O . ASP A 1 108 ? 6.475 3.102 -2.513 1.00 91.38 108 ASP A O 1
ATOM 884 N N . GLU A 1 109 ? 8.387 4.228 -2.201 1.00 85.88 109 GLU A N 1
ATOM 885 C CA . GLU A 1 109 ? 8.652 3.753 -0.835 1.00 85.88 109 GLU A CA 1
ATOM 886 C C . GLU A 1 109 ? 7.550 4.091 0.183 1.00 85.88 109 GLU A C 1
ATOM 888 O O . GLU A 1 109 ? 7.562 3.560 1.291 1.00 85.88 109 GLU A O 1
ATOM 893 N N . TYR A 1 110 ? 6.621 4.985 -0.169 1.00 83.75 110 TYR A N 1
ATOM 894 C CA . TYR A 1 110 ? 5.505 5.399 0.678 1.00 83.75 110 TYR A CA 1
ATOM 895 C C . TYR A 1 110 ? 4.212 4.647 0.341 1.00 83.75 110 TYR A C 1
ATOM 897 O O . TYR A 1 110 ? 3.158 4.988 0.879 1.00 83.75 110 TYR A O 1
ATOM 905 N N . GLY A 1 111 ? 4.263 3.665 -0.565 1.00 81.75 111 GLY A N 1
ATOM 906 C CA . GLY A 1 111 ? 3.083 2.934 -1.020 1.00 81.75 111 GLY A CA 1
ATOM 907 C C . GLY A 1 111 ? 2.190 3.761 -1.949 1.00 81.75 111 GLY A C 1
ATOM 908 O O . GLY A 1 111 ? 1.016 3.439 -2.132 1.00 81.75 111 GLY A O 1
ATOM 909 N N . THR A 1 112 ? 2.714 4.824 -2.573 1.00 87.62 112 THR A N 1
ATOM 910 C CA . THR A 1 112 ? 1.949 5.616 -3.544 1.00 87.62 112 THR A CA 1
ATOM 911 C C . THR A 1 112 ? 2.122 5.045 -4.943 1.00 87.62 112 THR A C 1
ATOM 913 O O . THR A 1 112 ? 3.237 4.964 -5.459 1.00 87.62 112 THR A O 1
ATOM 916 N N . ALA A 1 113 ? 1.008 4.687 -5.586 1.00 90.75 113 ALA A N 1
ATOM 917 C CA . ALA A 1 113 ? 1.011 4.269 -6.983 1.00 90.75 113 ALA A CA 1
ATOM 918 C C . ALA A 1 113 ? 1.441 5.436 -7.882 1.00 90.75 113 ALA A C 1
ATOM 920 O O . ALA A 1 113 ? 0.849 6.518 -7.834 1.00 90.75 113 ALA A O 1
ATOM 921 N N . ILE A 1 114 ? 2.427 5.202 -8.746 1.00 94.00 114 ILE A N 1
ATOM 922 C CA . ILE A 1 114 ? 2.907 6.186 -9.715 1.00 94.00 114 ILE A CA 1
ATOM 923 C C . ILE A 1 114 ? 2.767 5.676 -11.144 1.00 94.00 114 ILE A C 1
ATOM 925 O O . ILE A 1 114 ? 2.830 4.483 -11.445 1.00 94.00 114 ILE A O 1
ATOM 929 N N . THR A 1 115 ? 2.584 6.618 -12.060 1.00 94.31 115 THR A N 1
ATOM 930 C CA . THR A 1 115 ? 2.528 6.329 -13.490 1.00 94.31 115 THR A CA 1
ATOM 931 C C . THR A 1 115 ? 3.917 6.029 -14.051 1.00 94.31 115 THR A C 1
ATOM 933 O O . THR A 1 115 ? 4.943 6.453 -13.516 1.00 94.31 115 THR A O 1
ATOM 936 N N . TRP A 1 116 ? 3.944 5.354 -15.201 1.00 94.12 116 TRP A N 1
ATOM 937 C CA . TRP A 1 116 ? 5.176 5.123 -15.955 1.00 94.12 116 TRP A CA 1
ATOM 938 C C . TRP A 1 116 ? 5.936 6.420 -16.273 1.00 94.12 116 TRP A C 1
ATOM 940 O O . TRP A 1 116 ? 7.159 6.467 -16.172 1.00 94.12 116 TRP A O 1
ATOM 950 N N . GLU A 1 117 ? 5.217 7.491 -16.618 1.00 94.56 117 GLU A N 1
ATOM 951 C CA . GLU A 1 117 ? 5.820 8.795 -16.912 1.00 94.56 117 GLU A CA 1
ATOM 952 C C . GLU A 1 117 ? 6.481 9.410 -15.674 1.00 94.56 117 GLU A C 1
ATOM 954 O O . GLU A 1 117 ? 7.638 9.816 -15.746 1.00 94.56 117 GLU A O 1
ATOM 959 N N . GLN A 1 118 ? 5.807 9.381 -14.520 1.00 94.25 118 GLN A N 1
ATOM 960 C CA . GLN A 1 118 ? 6.376 9.860 -13.253 1.00 94.25 118 GLN A CA 1
ATOM 961 C C . GLN A 1 118 ? 7.623 9.065 -12.848 1.00 94.25 118 GLN A C 1
ATOM 963 O O . GLN A 1 118 ? 8.606 9.643 -12.389 1.00 94.25 118 GLN A O 1
ATOM 968 N N . PHE A 1 119 ? 7.619 7.745 -13.056 1.00 94.81 119 PHE A N 1
ATOM 969 C CA . PHE A 1 119 ? 8.800 6.926 -12.797 1.00 94.81 119 PHE A CA 1
ATOM 970 C C . PHE A 1 119 ? 9.967 7.297 -13.726 1.00 94.81 119 PHE A C 1
ATOM 972 O O . PHE A 1 119 ? 11.097 7.467 -13.265 1.00 94.81 119 PHE A O 1
ATOM 979 N N . LYS A 1 120 ? 9.708 7.490 -15.027 1.00 94.44 120 LYS A N 1
ATOM 980 C CA . LYS A 1 120 ? 10.728 7.958 -15.980 1.00 94.44 120 LYS A CA 1
ATOM 981 C C . LYS A 1 120 ? 11.301 9.315 -15.589 1.00 94.44 120 LYS A C 1
ATOM 983 O O . LYS A 1 120 ? 12.513 9.493 -15.674 1.00 94.44 120 LYS A O 1
ATOM 988 N N . GLU A 1 121 ? 10.459 10.252 -15.160 1.00 92.69 121 GLU A N 1
ATOM 989 C CA . GLU A 1 121 ? 10.904 11.556 -14.665 1.00 92.69 121 GLU A CA 1
ATOM 990 C C . GLU A 1 121 ? 11.814 11.400 -13.444 1.00 92.69 121 GLU A C 1
ATOM 992 O O . GLU A 1 121 ? 12.909 11.960 -13.435 1.00 92.69 121 GLU A O 1
ATOM 997 N N . ALA A 1 122 ? 11.433 10.576 -12.465 1.00 91.06 122 ALA A N 1
ATOM 998 C CA . ALA A 1 122 ? 12.258 10.312 -11.287 1.00 91.06 122 ALA A CA 1
ATOM 999 C C . ALA A 1 122 ? 13.637 9.732 -11.651 1.00 91.06 122 ALA A C 1
ATOM 1001 O O . ALA A 1 122 ? 14.663 10.181 -11.135 1.00 91.06 122 ALA A O 1
ATOM 1002 N N . VAL A 1 123 ? 13.686 8.776 -12.585 1.00 92.00 123 VAL A N 1
ATOM 1003 C CA . VAL A 1 123 ? 14.945 8.204 -13.090 1.00 92.00 123 VAL A CA 1
ATOM 1004 C C . VAL A 1 123 ? 15.762 9.250 -13.857 1.00 92.00 123 VAL A C 1
ATOM 1006 O O . VAL A 1 123 ? 16.977 9.327 -13.679 1.00 92.00 123 VAL A O 1
ATOM 1009 N N . ALA A 1 124 ? 15.123 10.076 -14.689 1.00 89.88 124 ALA A N 1
ATOM 1010 C CA . ALA A 1 124 ? 15.791 11.121 -15.464 1.00 89.88 124 ALA A CA 1
ATOM 1011 C C . ALA A 1 124 ? 16.415 12.197 -14.564 1.00 89.88 124 ALA A C 1
ATOM 1013 O O . ALA A 1 124 ? 17.563 12.576 -14.781 1.00 89.88 124 ALA A O 1
ATOM 1014 N N . TRP A 1 125 ? 15.709 12.622 -13.514 1.00 86.31 125 TRP A N 1
ATOM 1015 C CA . TRP A 1 125 ? 16.225 13.546 -12.497 1.00 86.31 125 TRP A CA 1
ATOM 1016 C C . TRP A 1 125 ? 17.446 12.995 -11.754 1.00 86.31 125 TRP A C 1
ATOM 1018 O O . TRP A 1 125 ? 18.289 13.759 -11.294 1.00 86.31 125 TRP A O 1
ATOM 1028 N N . CYS A 1 126 ? 17.561 11.673 -11.650 1.00 85.50 126 CYS A N 1
ATOM 1029 C CA . CYS A 1 126 ? 18.714 11.016 -11.046 1.00 85.50 126 CYS A CA 1
ATOM 1030 C C . CYS A 1 126 ? 19.896 10.840 -12.009 1.00 85.50 126 CYS A C 1
ATOM 1032 O O . CYS A 1 126 ? 20.960 10.442 -11.561 1.00 85.50 126 CYS A O 1
ATOM 1034 N N . ASN A 1 127 ? 19.735 11.091 -13.307 1.00 75.31 127 ASN A N 1
ATOM 1035 C CA . ASN A 1 127 ? 20.809 10.957 -14.299 1.00 75.31 127 ASN A CA 1
ATOM 1036 C C . ASN A 1 127 ? 21.284 12.315 -14.852 1.00 75.31 127 ASN A C 1
ATOM 1038 O O . ASN A 1 127 ? 22.100 12.333 -15.776 1.00 75.31 127 ASN A O 1
ATOM 1042 N N . GLY A 1 128 ? 20.734 13.420 -14.333 1.00 58.12 128 GLY A N 1
ATOM 1043 C CA . GLY A 1 128 ? 21.055 14.801 -14.711 1.00 58.12 128 GLY A CA 1
ATOM 1044 C C . GLY A 1 128 ? 22.212 15.415 -13.936 1.00 58.12 128 GLY A C 1
ATOM 1045 O O . GLY A 1 128 ? 22.529 14.924 -12.829 1.00 58.12 128 GLY A O 1
#

Foldseek 3Di:
DKKWKKKFQQVLVVVLVVVLVVLVVVLVVVLVVLVPDDDDPVCPVVSVVVSVVSPDSVVSRDDRDPVRIDTQFMADQQATGGPVVSVHDDLVSVVVVCVVVVSIFMAMPVRDTDDSVVVVVSRVSNND

Sequence (128 aa):
MSTQYEFMKRQVVEEVAALQEKLIAIQADCINRIKEIPVTSDLEDTMDELLNKISNQFLFQIEEPESASVVIGTARAGHFSWRVENGFRDIFSVEQWLRDNPEFSIYDEYGTAITWEQFKEAVAWCNG

Radius of gyration: 21.24 Å; Cα contacts (8 Å, |Δi|>4): 140; chains: 1; bounding box: 44×26×61 Å

Mean predicted aligned error: 6.61 Å

pLDDT: mean 89.54, std 6.54, range [58.12, 95.56]

Solvent-accessible surface area (backbone atoms only — not comparable to full-atom values): 7250 Å² total; per-residue (Å²): 123,70,44,42,34,27,35,35,38,46,67,58,56,53,52,51,50,56,48,43,53,52,49,53,52,50,50,51,51,51,52,55,56,57,71,70,55,88,67,56,83,91,44,45,69,58,50,53,53,50,50,54,59,66,65,38,62,76,82,67,59,76,78,79,62,73,90,50,53,47,65,45,29,36,40,32,86,58,36,61,46,57,28,55,92,73,65,23,78,50,73,64,48,50,52,52,49,46,70,75,40,68,65,45,43,41,24,43,74,83,72,46,79,48,53,72,67,59,51,50,49,56,48,50,61,10,73,98